Protein AF-A0A9E4J6L0-F1 (afdb_monomer_lite)

Sequence (182 aa):
MASRIDTLATHRAFRKAGIEPAHAEVIVEAINRADDRLATKDDLALLRSDLTSEFAEFRTELRGEVATVRSEFATVRSELSGEIESVRTDLSGKIESVETRLGASIGLEVGSARTDLGLEVASVRTDLGAEIASFRTEVQERFAALEGEVAAIRSQLGVMKWTMRMNVAVMVAVFVRIFGLS

pLDDT: mean 93.5, std 9.43, range [45.72, 98.81]

Foldseek 3Di:
DPPQPPLVVQLVVCVVVVHDSVVSVVVSVVVNVVSVVDDDPVNVVVVVVVVVVVVVVVVVVVVVVVVVVVVVVVVVVVVVVVVVVVVVVVVVVVVVVVVVVVVVVVVVVVVVVVVVVVVVVVVVVVVVVVVVVVVVVVVVVVVVVVVVVVVVVVVVVVVVVVVVVVVVVVVVVVCCVVPDDD

Structure (mmCIF, N/CA/C/O backbone):
data_AF-A0A9E4J6L0-F1
#
_entry.id   AF-A0A9E4J6L0-F1
#
loop_
_atom_site.group_PDB
_atom_site.id
_atom_site.type_symbol
_atom_site.label_atom_id
_atom_site.label_alt_id
_atom_site.label_comp_id
_atom_site.label_asym_id
_atom_site.label_entity_id
_atom_site.label_seq_id
_atom_site.pdbx_PDB_ins_code
_atom_site.Cartn_x
_atom_site.Cartn_y
_atom_site.Cartn_z
_atom_site.occupancy
_atom_site.B_iso_or_equiv
_atom_site.auth_seq_id
_atom_site.auth_comp_id
_atom_site.auth_asym_id
_atom_site.auth_atom_id
_atom_site.pdbx_PDB_model_num
ATOM 1 N N . MET A 1 1 ? 55.712 7.823 -62.012 1.00 45.72 1 MET A N 1
ATOM 2 C CA . MET A 1 1 ? 57.036 8.208 -62.582 1.00 45.72 1 MET A CA 1
ATOM 3 C C . MET A 1 1 ? 56.796 9.475 -63.376 1.00 45.72 1 MET A C 1
ATOM 5 O O . MET A 1 1 ? 56.228 9.379 -64.456 1.00 45.72 1 MET A O 1
ATOM 9 N N . ALA A 1 2 ? 57.092 10.651 -62.807 1.00 50.84 2 ALA A N 1
ATOM 10 C CA . ALA A 1 2 ? 56.875 11.919 -63.500 1.00 50.84 2 ALA A CA 1
ATOM 11 C C . ALA A 1 2 ? 57.589 11.851 -64.855 1.00 50.84 2 ALA A C 1
ATOM 13 O O . ALA A 1 2 ? 58.809 11.683 -64.915 1.00 50.84 2 ALA A O 1
ATOM 14 N N . SER A 1 3 ? 56.819 11.866 -65.943 1.00 58.66 3 SER A N 1
ATOM 15 C CA . SER A 1 3 ? 57.374 11.937 -67.288 1.00 58.66 3 SER A CA 1
ATOM 16 C C . SER A 1 3 ? 57.991 13.320 -67.426 1.00 58.66 3 SER A C 1
ATOM 18 O O . SER A 1 3 ? 57.307 14.250 -67.850 1.00 58.66 3 SER A O 1
ATOM 20 N N . ARG A 1 4 ? 59.263 13.453 -67.033 1.00 69.69 4 ARG A N 1
ATOM 21 C CA . ARG A 1 4 ? 60.034 14.678 -67.227 1.00 69.69 4 ARG A CA 1
ATOM 22 C C . ARG A 1 4 ? 59.871 15.128 -68.669 1.00 69.69 4 ARG A C 1
ATOM 24 O O . ARG A 1 4 ? 59.940 14.315 -69.593 1.00 69.69 4 ARG A O 1
ATOM 31 N N . ILE A 1 5 ? 59.635 16.420 -68.843 1.00 75.81 5 ILE A N 1
ATOM 32 C CA . ILE A 1 5 ? 59.555 17.022 -70.166 1.00 75.81 5 ILE A CA 1
ATOM 33 C C . ILE A 1 5 ? 60.843 16.685 -70.918 1.00 75.81 5 ILE A C 1
ATOM 35 O O . ILE A 1 5 ? 61.947 16.847 -70.397 1.00 75.81 5 ILE A O 1
ATOM 39 N N . ASP A 1 6 ? 60.703 16.195 -72.148 1.00 85.69 6 ASP A N 1
ATOM 40 C CA . ASP A 1 6 ? 61.847 15.953 -73.018 1.00 85.69 6 ASP A CA 1
ATOM 41 C C . ASP A 1 6 ? 62.454 17.303 -73.411 1.00 85.69 6 ASP A C 1
ATOM 43 O O . ASP A 1 6 ? 62.036 17.950 -74.374 1.00 85.69 6 ASP A O 1
ATOM 47 N N . THR A 1 7 ? 63.442 17.749 -72.637 1.00 83.00 7 THR A N 1
ATOM 48 C CA . THR A 1 7 ? 64.125 19.036 -72.803 1.00 83.00 7 THR A CA 1
ATOM 49 C C . THR A 1 7 ? 64.614 19.247 -74.237 1.00 83.00 7 THR A C 1
ATOM 51 O O . THR A 1 7 ? 64.504 20.352 -74.768 1.00 83.00 7 THR A O 1
ATOM 54 N N . LEU A 1 8 ? 65.094 18.195 -74.911 1.00 82.50 8 LEU A N 1
ATOM 55 C CA . LEU A 1 8 ? 65.630 18.292 -76.267 1.00 82.50 8 LEU A CA 1
ATOM 56 C C . LEU A 1 8 ? 64.515 18.431 -77.309 1.00 82.50 8 LEU A C 1
ATOM 58 O O . LEU A 1 8 ? 64.616 19.271 -78.208 1.00 82.50 8 LEU A O 1
ATOM 62 N N . ALA A 1 9 ? 63.446 17.639 -77.196 1.00 86.25 9 ALA A N 1
ATOM 63 C CA . ALA A 1 9 ? 62.277 17.775 -78.064 1.00 86.25 9 ALA A CA 1
ATOM 64 C C . ALA A 1 9 ? 61.601 19.143 -77.884 1.00 86.25 9 ALA A C 1
ATOM 66 O O . ALA A 1 9 ? 61.226 19.787 -78.866 1.00 86.25 9 ALA A O 1
ATOM 67 N N . THR A 1 10 ? 61.528 19.627 -76.645 1.00 86.56 10 THR A N 1
ATOM 68 C CA . THR A 1 10 ? 60.899 20.907 -76.298 1.00 86.56 10 THR A CA 1
ATOM 69 C C . THR A 1 10 ? 61.725 22.089 -76.811 1.00 86.56 10 THR A C 1
ATOM 71 O O . THR A 1 10 ? 61.185 22.988 -77.454 1.00 86.56 10 THR A O 1
ATOM 74 N N . HIS A 1 11 ? 63.055 22.048 -76.660 1.00 83.19 11 HIS A N 1
ATOM 75 C CA . HIS A 1 11 ? 63.954 23.066 -77.214 1.00 83.19 11 HIS A CA 1
ATOM 76 C C . HIS A 1 11 ? 63.902 23.109 -78.755 1.00 83.19 11 HIS A C 1
ATOM 78 O O . HIS A 1 11 ? 63.872 24.185 -79.357 1.00 83.19 11 HIS A O 1
ATOM 84 N N . ARG A 1 12 ? 63.808 21.944 -79.420 1.00 86.25 12 ARG A N 1
ATOM 85 C CA . ARG A 1 12 ? 63.606 21.860 -80.882 1.00 86.25 12 ARG A CA 1
ATOM 86 C C . ARG A 1 12 ? 62.269 22.464 -81.316 1.00 86.25 12 ARG A C 1
ATOM 88 O O . ARG A 1 12 ? 62.228 23.171 -82.324 1.00 86.25 12 ARG A O 1
ATOM 95 N N . ALA A 1 13 ? 61.194 22.207 -80.572 1.00 87.56 13 ALA A N 1
ATOM 96 C CA . ALA A 1 13 ? 59.876 22.771 -80.849 1.00 87.56 13 ALA A CA 1
ATOM 97 C C . ALA A 1 13 ? 59.871 24.302 -80.705 1.00 87.56 13 ALA A C 1
ATOM 99 O O . ALA A 1 13 ? 59.382 24.995 -81.598 1.00 87.56 13 ALA A O 1
ATOM 100 N N . PHE A 1 14 ? 60.496 24.837 -79.652 1.00 88.12 14 PHE A N 1
ATOM 101 C CA . PHE A 1 14 ? 60.615 26.282 -79.443 1.00 88.12 14 PHE A CA 1
ATOM 102 C C . PHE A 1 14 ? 61.440 26.980 -80.526 1.00 88.12 14 PHE A C 1
ATOM 104 O O . PHE A 1 14 ? 61.019 28.018 -81.038 1.00 88.12 14 PHE A O 1
ATOM 111 N N . ARG A 1 15 ? 62.544 26.369 -80.975 1.00 83.56 15 ARG A N 1
ATOM 112 C CA . ARG A 1 15 ? 63.333 26.893 -82.100 1.00 83.56 15 ARG A CA 1
ATOM 113 C C . ARG A 1 15 ? 62.523 26.947 -83.397 1.00 83.56 15 ARG A C 1
ATOM 115 O O . ARG A 1 15 ? 62.615 27.920 -84.140 1.00 83.56 15 ARG A O 1
ATOM 122 N N . LYS A 1 16 ? 61.710 25.920 -83.670 1.00 89.00 16 LYS A N 1
ATOM 123 C CA . LYS A 1 16 ? 60.821 25.882 -84.845 1.00 89.00 16 LYS A CA 1
ATOM 124 C C . LYS A 1 16 ? 59.728 26.958 -84.781 1.00 89.00 16 LYS A C 1
ATOM 126 O O . LYS A 1 16 ? 59.300 27.436 -85.825 1.00 89.00 16 LYS A O 1
ATOM 131 N N . ALA A 1 17 ? 59.310 27.351 -83.579 1.00 88.25 17 ALA A N 1
ATOM 132 C CA . ALA A 1 17 ? 58.369 28.445 -83.343 1.00 88.25 17 ALA A CA 1
ATOM 133 C C . ALA A 1 17 ? 59.020 29.847 -83.367 1.00 88.25 17 ALA A C 1
ATOM 135 O O . ALA A 1 17 ? 58.324 30.836 -83.156 1.00 88.25 17 ALA A O 1
ATOM 136 N N . GLY A 1 18 ? 60.332 29.949 -83.624 1.00 88.56 18 GLY A N 1
ATOM 137 C CA . GLY A 1 18 ? 61.055 31.224 -83.693 1.00 88.56 18 GLY A CA 1
ATOM 138 C C . GLY A 1 18 ? 61.452 31.811 -82.336 1.00 88.56 18 GLY A C 1
ATOM 139 O O . GLY A 1 18 ? 61.870 32.964 -82.279 1.00 88.56 18 GLY A O 1
ATOM 140 N N . ILE A 1 19 ? 61.339 31.042 -81.247 1.00 89.19 19 ILE A N 1
ATOM 141 C CA . ILE A 1 19 ? 61.802 31.466 -79.921 1.00 89.19 19 ILE A CA 1
ATOM 142 C C . ILE A 1 19 ? 63.330 31.363 -79.867 1.00 89.19 19 ILE A C 1
ATOM 144 O O . ILE A 1 19 ? 63.913 30.342 -80.242 1.00 89.19 19 ILE A O 1
ATOM 148 N N . GLU A 1 20 ? 63.975 32.425 -79.389 1.00 87.81 20 GLU A N 1
ATOM 149 C CA . GLU A 1 20 ? 65.427 32.483 -79.228 1.00 87.81 20 GLU A CA 1
ATOM 150 C C . GLU A 1 20 ? 65.925 31.446 -78.194 1.00 87.81 20 GLU A C 1
ATOM 152 O O . GLU A 1 20 ? 65.275 31.266 -77.158 1.00 87.81 20 GLU A O 1
ATOM 157 N N . PRO A 1 21 ? 67.074 30.773 -78.424 1.00 83.31 21 PRO A N 1
ATOM 158 C CA . PRO A 1 21 ? 67.543 29.677 -77.571 1.00 83.31 21 PRO A CA 1
ATOM 159 C C . PRO A 1 21 ? 67.644 30.017 -76.078 1.00 83.31 21 PRO A C 1
ATOM 161 O O . PRO A 1 21 ? 67.266 29.188 -75.254 1.00 83.31 21 PRO A O 1
ATOM 164 N N . ALA A 1 22 ? 68.074 31.237 -75.736 1.00 84.88 22 ALA A N 1
ATOM 165 C CA . ALA A 1 22 ? 68.203 31.684 -74.349 1.00 84.88 22 ALA A CA 1
ATOM 166 C C . ALA A 1 22 ? 66.846 31.752 -73.621 1.00 84.88 22 ALA A C 1
ATOM 168 O O . ALA A 1 22 ? 66.730 31.336 -72.471 1.00 84.88 22 ALA A O 1
ATOM 169 N N . HIS A 1 23 ? 65.785 32.208 -74.297 1.00 85.94 23 HIS A N 1
ATOM 170 C CA . HIS A 1 23 ? 64.438 32.233 -73.719 1.00 85.94 23 HIS A CA 1
ATOM 171 C C . HIS A 1 23 ? 63.852 30.824 -73.578 1.00 85.94 23 HIS A C 1
ATOM 173 O O . HIS A 1 23 ? 63.203 30.526 -72.577 1.00 85.94 23 HIS A O 1
ATOM 179 N N . ALA A 1 24 ? 64.101 29.940 -74.549 1.00 86.12 24 ALA A N 1
ATOM 180 C CA . ALA A 1 24 ? 63.667 28.546 -74.477 1.00 86.12 24 ALA A CA 1
ATOM 181 C C . ALA A 1 24 ? 64.319 27.800 -73.299 1.00 86.12 24 ALA A C 1
ATOM 183 O O . ALA A 1 24 ? 63.651 27.010 -72.636 1.00 86.12 24 ALA A O 1
ATOM 184 N N . GLU A 1 25 ? 65.597 28.065 -73.018 1.00 84.69 25 GLU A N 1
ATOM 185 C CA . GLU A 1 25 ? 66.320 27.492 -71.878 1.00 84.69 25 GLU A CA 1
ATOM 186 C C . GLU A 1 25 ? 65.726 27.948 -70.540 1.00 84.69 25 GLU A C 1
ATOM 188 O O . GLU A 1 25 ? 65.341 27.103 -69.733 1.00 84.69 25 GLU A O 1
ATOM 193 N N . VAL A 1 26 ? 65.524 29.258 -70.355 1.00 88.25 26 VAL A N 1
ATOM 194 C CA . VAL A 1 26 ? 64.919 29.815 -69.131 1.00 88.25 26 VAL A CA 1
ATOM 195 C C . VAL A 1 26 ? 63.502 29.279 -68.900 1.00 88.25 26 VAL A C 1
ATOM 197 O O . VAL A 1 26 ? 63.142 28.955 -67.769 1.00 88.25 26 VAL A O 1
ATOM 200 N N . ILE A 1 27 ? 62.691 29.147 -69.956 1.00 86.38 27 ILE A N 1
ATOM 201 C CA . ILE A 1 27 ? 61.324 28.612 -69.858 1.00 86.38 27 ILE A CA 1
ATOM 202 C C . ILE A 1 27 ? 61.342 27.130 -69.471 1.00 86.38 27 ILE A C 1
ATOM 204 O O . ILE A 1 27 ? 60.615 26.737 -68.561 1.00 86.38 27 ILE A O 1
ATOM 208 N N . VAL A 1 28 ? 62.165 26.300 -70.120 1.00 86.69 28 VAL A N 1
ATOM 209 C CA . VAL A 1 28 ? 62.242 24.866 -69.791 1.00 86.69 28 VAL A CA 1
ATOM 210 C C . VAL A 1 28 ? 62.803 24.655 -68.384 1.00 86.69 28 VAL A C 1
ATOM 212 O O . VAL A 1 28 ? 62.291 23.818 -67.644 1.00 86.69 28 VAL A O 1
ATOM 215 N N . GLU A 1 29 ? 63.798 25.440 -67.971 1.00 85.19 29 GLU A N 1
ATOM 216 C CA . GLU A 1 29 ? 64.333 25.402 -66.609 1.00 85.19 29 GLU A CA 1
ATOM 217 C C . GLU A 1 29 ? 63.279 25.818 -65.569 1.00 85.19 29 GLU A C 1
ATOM 219 O O . GLU A 1 29 ? 63.119 25.151 -64.544 1.00 85.19 29 GLU A O 1
ATOM 224 N N . ALA A 1 30 ? 62.517 26.884 -65.835 1.00 85.31 30 ALA A N 1
ATOM 225 C CA . ALA A 1 30 ? 61.426 27.323 -64.969 1.00 85.31 30 ALA A CA 1
ATOM 226 C C . ALA A 1 30 ? 60.311 26.270 -64.860 1.00 85.31 30 ALA A C 1
ATOM 228 O O . ALA A 1 30 ? 59.807 26.041 -63.760 1.00 85.31 30 ALA A O 1
ATOM 229 N N . ILE A 1 31 ? 59.963 25.601 -65.965 1.00 84.25 31 ILE A N 1
ATOM 230 C CA . ILE A 1 31 ? 58.962 24.528 -65.980 1.00 84.25 31 ILE A CA 1
ATOM 231 C C . ILE A 1 31 ? 59.469 23.299 -65.221 1.00 84.25 31 ILE A C 1
ATOM 233 O O . ILE A 1 31 ? 58.739 22.795 -64.380 1.00 84.25 31 ILE A O 1
ATOM 237 N N . ASN A 1 32 ? 60.709 22.853 -65.437 1.00 83.75 32 ASN A N 1
ATOM 238 C CA . ASN A 1 32 ? 61.273 21.706 -64.713 1.00 83.75 32 ASN A CA 1
ATOM 239 C C . ASN A 1 32 ? 61.363 21.973 -63.200 1.00 83.75 32 ASN A C 1
ATOM 241 O O . ASN A 1 32 ? 61.041 21.107 -62.394 1.00 83.75 32 ASN A O 1
ATOM 245 N N . ARG A 1 33 ? 61.732 23.199 -62.798 1.00 82.69 33 ARG A N 1
ATOM 246 C CA . ARG A 1 33 ? 61.732 23.611 -61.385 1.00 82.69 33 ARG A CA 1
ATOM 247 C C . ARG A 1 33 ? 60.320 23.642 -60.785 1.00 82.69 33 ARG A C 1
ATOM 249 O O . ARG A 1 33 ? 60.163 23.396 -59.590 1.00 82.69 33 ARG A O 1
ATOM 256 N N . ALA A 1 34 ? 59.308 24.000 -61.576 1.00 81.75 34 ALA A N 1
ATOM 257 C CA . ALA A 1 34 ? 57.913 23.945 -61.150 1.00 81.75 34 ALA A CA 1
ATOM 258 C C . ALA A 1 34 ? 57.407 22.495 -61.066 1.00 81.75 34 ALA A C 1
ATOM 260 O O . ALA A 1 34 ? 56.743 22.163 -60.093 1.00 81.75 34 ALA A O 1
ATOM 261 N N . ASP A 1 35 ? 57.769 21.638 -62.025 1.00 83.44 35 ASP A N 1
ATOM 262 C CA . ASP A 1 35 ? 57.405 20.215 -62.087 1.00 83.44 35 ASP A CA 1
ATOM 263 C C . ASP A 1 35 ? 57.851 19.462 -60.823 1.00 83.44 35 ASP A C 1
ATOM 265 O O . ASP A 1 35 ? 57.034 18.812 -60.179 1.00 83.44 35 ASP A O 1
ATOM 269 N N . ASP A 1 36 ? 59.091 19.677 -60.365 1.00 79.75 36 ASP A N 1
ATOM 270 C CA . ASP A 1 36 ? 59.624 19.065 -59.133 1.00 79.75 36 ASP A CA 1
ATOM 271 C C . ASP A 1 36 ? 58.869 19.489 -57.845 1.00 79.75 36 ASP A C 1
ATOM 273 O O . ASP A 1 36 ? 59.049 18.884 -56.787 1.00 79.75 36 ASP A O 1
ATOM 277 N N . ARG A 1 37 ? 58.035 20.540 -57.893 1.00 81.31 37 ARG A N 1
ATOM 278 C CA . ARG A 1 37 ? 57.249 21.043 -56.746 1.00 81.31 37 ARG A CA 1
ATOM 279 C C . ARG A 1 37 ? 55.769 20.675 -56.813 1.00 81.31 37 ARG A C 1
ATOM 281 O O . ARG A 1 37 ? 55.040 20.977 -55.866 1.00 81.31 37 ARG A O 1
ATOM 288 N N . LEU A 1 38 ? 55.306 20.104 -57.921 1.00 86.94 38 LEU A N 1
ATOM 289 C CA . LEU A 1 38 ? 53.895 19.814 -58.149 1.00 86.94 38 LEU A CA 1
ATOM 290 C C . LEU A 1 38 ? 53.607 18.333 -57.901 1.00 86.94 38 LEU A C 1
ATOM 292 O O . LEU A 1 38 ? 54.370 17.459 -58.296 1.00 86.94 38 LEU A O 1
ATOM 296 N N . ALA A 1 39 ? 52.466 18.052 -57.269 1.00 88.00 39 ALA A N 1
ATOM 297 C CA . ALA A 1 39 ? 51.956 16.690 -57.180 1.00 88.00 39 ALA A CA 1
ATOM 298 C C . ALA A 1 39 ? 51.599 16.182 -58.584 1.00 88.00 39 ALA A C 1
ATOM 300 O O . ALA A 1 39 ? 50.916 16.863 -59.359 1.00 88.00 39 ALA A O 1
ATOM 301 N N . THR A 1 40 ? 52.039 14.973 -58.906 1.00 88.19 40 THR A N 1
ATOM 302 C CA . THR A 1 40 ? 51.702 14.309 -60.161 1.00 88.19 40 THR A CA 1
ATOM 303 C C . THR A 1 40 ? 50.282 13.743 -60.115 1.00 88.19 40 THR A C 1
ATOM 305 O O . THR A 1 40 ? 49.645 13.630 -59.066 1.00 88.19 40 THR A O 1
ATOM 308 N N . LYS A 1 41 ? 49.761 13.335 -61.276 1.00 90.31 41 LYS A N 1
ATOM 309 C CA . LYS A 1 41 ? 48.481 12.613 -61.337 1.00 90.31 41 LYS A CA 1
ATOM 310 C C . LYS A 1 41 ? 48.533 11.280 -60.583 1.00 90.31 41 LYS A C 1
ATOM 312 O O . LYS A 1 41 ? 47.506 10.881 -60.042 1.00 90.31 41 LYS A O 1
ATOM 317 N N . ASP A 1 42 ? 49.700 10.634 -60.542 1.00 90.00 42 ASP A N 1
ATOM 318 C CA . ASP A 1 42 ? 49.915 9.398 -59.784 1.00 90.00 42 ASP A CA 1
ATOM 319 C C . ASP A 1 42 ? 49.776 9.678 -58.277 1.00 90.00 42 ASP A C 1
ATOM 321 O O . ASP A 1 42 ? 49.043 8.966 -57.597 1.00 90.00 42 ASP A O 1
ATOM 325 N N . ASP A 1 43 ? 50.374 10.766 -57.774 1.00 93.25 43 ASP A N 1
ATOM 326 C CA . ASP A 1 43 ? 50.274 11.166 -56.359 1.00 93.25 43 ASP A CA 1
ATOM 327 C C . ASP A 1 43 ? 48.826 11.468 -55.956 1.00 93.25 43 ASP A C 1
ATOM 329 O O . ASP A 1 43 ? 48.357 11.044 -54.901 1.00 93.25 43 ASP A O 1
ATOM 333 N N . LEU A 1 44 ? 48.076 12.157 -56.824 1.00 95.44 44 LEU A N 1
ATOM 334 C CA . LEU A 1 44 ? 46.653 12.420 -56.599 1.00 95.44 44 LEU A CA 1
ATOM 335 C C . LEU A 1 44 ? 45.805 11.142 -56.654 1.00 95.44 44 LEU A C 1
ATOM 337 O O . LEU A 1 44 ? 44.808 11.039 -55.937 1.00 95.44 44 LEU A O 1
ATOM 341 N N . ALA A 1 45 ? 46.169 10.173 -57.499 1.00 95.81 45 ALA A N 1
ATOM 342 C CA . ALA A 1 45 ? 45.488 8.885 -57.568 1.00 95.81 45 ALA A CA 1
ATOM 343 C C . ALA A 1 45 ? 45.739 8.047 -56.306 1.00 95.81 45 ALA A C 1
ATOM 345 O O . ALA A 1 45 ? 44.790 7.459 -55.785 1.00 95.81 45 ALA A O 1
ATOM 346 N N . LEU A 1 46 ? 46.974 8.052 -55.791 1.00 96.56 46 LEU A N 1
ATOM 347 C CA . LEU A 1 46 ? 47.330 7.423 -54.518 1.00 96.56 46 LEU A CA 1
ATOM 348 C C . LEU A 1 46 ? 46.576 8.076 -53.359 1.00 96.56 46 LEU A C 1
ATOM 350 O O . LEU A 1 46 ? 45.820 7.392 -52.680 1.00 96.56 46 LEU A O 1
ATOM 354 N N . LEU A 1 47 ? 46.642 9.405 -53.226 1.00 97.12 47 LEU A N 1
ATOM 355 C CA . LEU A 1 47 ? 45.919 10.132 -52.178 1.00 97.12 47 LEU A CA 1
ATOM 356 C C . LEU A 1 47 ? 44.406 9.867 -52.224 1.00 97.12 47 LEU A C 1
ATOM 358 O O . LEU A 1 47 ? 43.762 9.690 -51.193 1.00 97.12 47 LEU A O 1
ATOM 362 N N . ARG A 1 48 ? 43.811 9.818 -53.423 1.00 97.88 48 ARG A N 1
ATOM 363 C CA . ARG A 1 48 ? 42.390 9.482 -53.583 1.00 97.88 48 ARG A CA 1
ATOM 364 C C . ARG A 1 48 ? 42.089 8.052 -53.134 1.00 97.88 48 ARG A C 1
ATOM 366 O O . ARG A 1 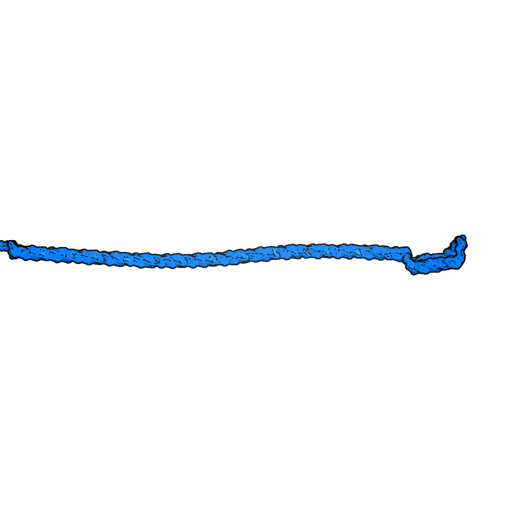48 ? 41.027 7.822 -52.552 1.00 97.88 48 ARG A O 1
ATOM 373 N N . SER A 1 49 ? 42.967 7.105 -53.456 1.00 98.06 49 SER A N 1
ATOM 374 C CA . SER A 1 49 ? 42.837 5.710 -53.037 1.00 98.06 49 SER A CA 1
ATOM 375 C C . SER A 1 49 ? 42.893 5.600 -51.515 1.00 98.06 49 SER A C 1
ATOM 377 O O . SER A 1 49 ? 41.978 5.030 -50.924 1.00 98.06 49 SER A O 1
ATOM 379 N N . ASP A 1 50 ? 43.890 6.228 -50.892 1.00 98.12 50 ASP A N 1
ATOM 380 C CA . ASP A 1 50 ? 44.097 6.215 -49.442 1.00 98.12 50 ASP A CA 1
ATOM 381 C C . ASP A 1 50 ? 42.895 6.820 -48.711 1.00 98.12 50 ASP A C 1
ATOM 383 O O . ASP A 1 50 ? 42.282 6.153 -47.882 1.00 98.12 50 ASP A O 1
ATOM 387 N N . LEU A 1 51 ? 42.443 8.013 -49.117 1.00 98.31 51 LEU A N 1
ATOM 388 C CA . LEU A 1 51 ? 41.255 8.651 -48.535 1.00 98.31 51 LEU A CA 1
ATOM 389 C C . LEU A 1 51 ? 39.982 7.811 -48.707 1.00 98.31 51 LEU A C 1
ATOM 391 O O . LEU A 1 51 ? 39.102 7.822 -47.848 1.00 98.31 51 LEU A O 1
ATOM 395 N N . THR A 1 52 ? 39.854 7.084 -49.821 1.00 98.25 52 THR A N 1
ATOM 396 C CA . THR A 1 52 ? 38.712 6.182 -50.030 1.00 98.25 52 THR A CA 1
ATOM 397 C C . THR A 1 52 ? 38.781 4.984 -49.082 1.00 98.25 52 THR A C 1
ATOM 399 O O . THR A 1 52 ? 37.739 4.572 -48.565 1.00 98.25 52 THR A O 1
ATOM 402 N N . SER A 1 53 ? 39.982 4.450 -48.836 1.00 98.25 53 SER A N 1
ATOM 403 C CA . SER A 1 53 ? 40.214 3.360 -47.883 1.00 98.25 53 SER A CA 1
ATOM 404 C C . SER A 1 53 ? 39.933 3.808 -46.453 1.00 98.25 53 SER A C 1
ATOM 406 O O . SER A 1 53 ? 39.074 3.224 -45.795 1.00 98.25 53 SER A O 1
ATOM 408 N N . GLU A 1 54 ? 40.549 4.905 -46.008 1.00 98.56 54 GLU A N 1
ATOM 409 C CA . GLU A 1 54 ? 40.358 5.459 -44.662 1.00 98.56 54 GLU A CA 1
ATOM 410 C C . GLU A 1 54 ? 38.884 5.779 -44.391 1.00 98.56 54 GLU A C 1
ATOM 412 O O . GLU A 1 54 ? 38.350 5.466 -43.329 1.00 98.56 54 GLU A O 1
ATOM 417 N N . PHE A 1 55 ? 38.168 6.339 -45.370 1.00 98.31 55 PHE A N 1
ATOM 418 C CA . PHE A 1 55 ? 36.745 6.628 -45.207 1.00 98.31 55 PHE A CA 1
ATOM 419 C C . PHE A 1 55 ? 35.877 5.361 -45.140 1.00 98.31 55 PHE A C 1
ATOM 421 O O . PHE A 1 55 ? 34.836 5.349 -44.472 1.00 98.31 55 PHE A O 1
ATOM 428 N N . ALA A 1 56 ? 36.272 4.286 -45.827 1.00 98.19 56 ALA A N 1
ATOM 429 C CA . ALA A 1 56 ? 35.597 2.995 -45.733 1.00 98.19 56 ALA A CA 1
ATOM 430 C C . ALA A 1 56 ? 35.848 2.320 -44.374 1.00 98.19 56 ALA A C 1
ATOM 432 O O . ALA A 1 56 ? 34.907 1.773 -43.786 1.00 98.19 56 ALA A O 1
ATOM 433 N N . GLU A 1 57 ? 37.076 2.407 -43.862 1.00 98.38 57 GLU A N 1
ATOM 434 C CA . GLU A 1 57 ? 37.466 1.933 -42.532 1.00 98.38 57 GLU A CA 1
ATOM 435 C C . GLU A 1 57 ? 36.719 2.703 -41.439 1.00 98.38 57 GLU A C 1
ATOM 437 O O . GLU A 1 57 ? 35.978 2.088 -40.672 1.00 98.38 57 GLU A O 1
ATOM 442 N N . PHE A 1 58 ? 36.763 4.038 -41.465 1.00 98.50 58 PHE A N 1
ATOM 443 C CA . PHE A 1 58 ? 36.034 4.900 -40.529 1.00 98.50 58 PHE A CA 1
ATOM 444 C C . PHE A 1 58 ? 34.528 4.607 -40.520 1.00 98.50 58 PHE A C 1
ATOM 446 O O . PHE A 1 58 ? 33.894 4.506 -39.471 1.00 98.50 58 PHE A O 1
ATOM 453 N N . ARG A 1 59 ? 33.914 4.411 -41.694 1.00 98.56 59 ARG A N 1
ATOM 454 C CA . ARG A 1 59 ? 32.488 4.057 -41.775 1.00 98.56 59 ARG A CA 1
ATOM 455 C C . ARG A 1 59 ? 32.198 2.679 -41.172 1.00 98.56 59 ARG A C 1
ATOM 457 O O . ARG A 1 59 ? 31.086 2.449 -40.694 1.00 98.56 59 ARG A O 1
ATOM 464 N N . THR A 1 60 ? 33.144 1.751 -41.253 1.00 98.50 60 THR A N 1
ATOM 465 C CA . THR A 1 60 ? 33.013 0.411 -40.669 1.00 98.50 60 THR A CA 1
ATOM 466 C C . THR A 1 60 ? 33.134 0.477 -39.152 1.00 98.50 60 THR A C 1
ATOM 468 O O . THR A 1 60 ? 32.265 -0.060 -38.466 1.00 98.50 60 THR A O 1
ATOM 471 N N . GLU A 1 61 ? 34.124 1.207 -38.642 1.00 98.62 61 GLU A N 1
ATOM 472 C CA . GLU A 1 61 ? 34.306 1.481 -37.215 1.00 98.62 61 GLU A CA 1
ATOM 473 C C . GLU A 1 61 ? 33.069 2.158 -36.617 1.00 98.62 61 GLU A C 1
ATOM 475 O O . GLU A 1 61 ? 32.455 1.613 -35.703 1.00 98.62 61 GLU A O 1
ATOM 480 N N . LEU A 1 62 ? 32.597 3.252 -37.225 1.00 98.56 62 LEU A N 1
ATOM 481 C CA . LEU A 1 62 ? 31.413 3.977 -36.760 1.00 98.56 62 LEU A CA 1
ATOM 482 C C . LEU A 1 62 ? 30.156 3.092 -36.726 1.00 98.56 62 LEU A C 1
ATOM 484 O O . LEU A 1 62 ? 29.324 3.205 -35.826 1.00 98.56 62 LEU A O 1
ATOM 488 N N . ARG A 1 63 ? 29.985 2.186 -37.699 1.00 98.56 63 ARG A N 1
ATOM 489 C CA . ARG A 1 63 ? 28.879 1.212 -37.669 1.00 98.56 63 ARG A CA 1
ATOM 490 C C . ARG A 1 63 ? 29.026 0.219 -36.522 1.00 98.56 63 ARG A C 1
ATOM 492 O O . ARG A 1 63 ? 28.009 -0.143 -35.932 1.00 98.56 63 ARG A O 1
ATOM 499 N N . GLY A 1 64 ? 30.253 -0.210 -36.233 1.00 98.62 64 GLY A N 1
ATOM 500 C CA . GLY A 1 64 ? 30.579 -1.046 -35.084 1.00 98.62 64 GLY A CA 1
ATOM 501 C C . GLY A 1 64 ? 30.228 -0.352 -33.772 1.00 98.62 64 GLY A C 1
ATOM 502 O O . GLY A 1 64 ? 29.446 -0.890 -32.996 1.00 98.62 64 GLY A O 1
ATOM 503 N N . GLU A 1 65 ? 30.700 0.878 -33.570 1.00 98.75 65 GLU A N 1
ATOM 504 C CA . GLU A 1 65 ? 30.407 1.668 -32.368 1.00 98.75 65 GLU A CA 1
ATOM 505 C C . GLU A 1 65 ? 28.903 1.896 -32.177 1.00 98.75 65 GLU A C 1
ATOM 507 O O . GLU A 1 65 ? 28.367 1.666 -31.093 1.00 98.75 65 GLU A O 1
ATOM 512 N N . VAL A 1 66 ? 28.178 2.263 -33.241 1.00 98.62 66 VAL A N 1
ATOM 513 C CA . VAL A 1 66 ? 26.715 2.428 -33.184 1.00 98.62 66 VAL A CA 1
ATOM 514 C C . VAL A 1 66 ? 26.012 1.115 -32.825 1.00 98.62 66 VAL A C 1
ATOM 516 O O . VAL A 1 66 ? 25.004 1.134 -32.113 1.00 98.62 66 VAL A O 1
ATOM 519 N N . ALA A 1 67 ? 26.504 -0.029 -33.309 1.00 98.56 67 ALA A N 1
ATOM 520 C CA . ALA A 1 67 ? 25.957 -1.333 -32.944 1.00 98.56 67 ALA A CA 1
ATOM 521 C C . ALA A 1 67 ? 26.221 -1.665 -31.466 1.00 98.56 67 ALA A C 1
ATOM 523 O O . ALA A 1 67 ? 25.295 -2.100 -30.778 1.00 98.56 67 ALA A O 1
ATOM 524 N N . THR A 1 68 ? 27.429 -1.391 -30.968 1.00 98.69 68 THR A N 1
ATOM 525 C CA . THR A 1 68 ? 27.797 -1.560 -29.556 1.00 98.69 68 THR A CA 1
ATOM 526 C C . THR A 1 68 ? 26.910 -0.713 -28.650 1.00 98.69 68 THR A C 1
ATOM 528 O O . THR A 1 68 ? 26.242 -1.264 -27.779 1.00 98.69 68 THR A O 1
ATOM 531 N N . VAL A 1 69 ? 26.778 0.590 -28.921 1.00 98.69 69 VAL A N 1
ATOM 532 C CA . VAL A 1 69 ? 25.929 1.499 -28.128 1.00 98.69 69 VAL A CA 1
ATOM 533 C C . VAL A 1 69 ? 24.467 1.044 -28.120 1.00 98.69 69 VAL A C 1
ATOM 535 O O . VAL A 1 69 ? 23.797 1.090 -27.089 1.00 98.69 69 VAL A O 1
ATOM 538 N N . ARG A 1 70 ? 23.941 0.561 -29.254 1.00 98.62 70 ARG A N 1
ATOM 539 C CA . ARG A 1 70 ? 22.578 0.000 -29.309 1.00 98.62 70 ARG A CA 1
ATOM 540 C C . ARG A 1 70 ? 22.430 -1.247 -28.441 1.00 98.62 70 ARG A C 1
ATOM 542 O O . ARG A 1 70 ? 21.380 -1.419 -27.824 1.00 98.62 70 ARG A O 1
ATOM 549 N N . SER A 1 71 ? 23.450 -2.102 -28.410 1.00 98.56 71 SER A N 1
ATOM 550 C CA . SER A 1 71 ? 23.469 -3.292 -27.561 1.00 98.56 71 SER A CA 1
ATOM 551 C C . SER A 1 71 ? 23.510 -2.912 -26.083 1.00 98.56 71 SER A C 1
ATOM 553 O O . SER A 1 71 ? 22.692 -3.401 -25.312 1.00 98.56 71 SER A O 1
ATOM 555 N N . GLU A 1 72 ? 24.397 -1.996 -25.695 1.00 98.69 72 GLU A N 1
ATOM 556 C CA . GLU A 1 72 ? 24.497 -1.491 -24.321 1.00 98.69 72 GLU A CA 1
ATOM 557 C C . GLU A 1 72 ? 23.182 -0.853 -23.864 1.00 98.69 72 GLU A C 1
ATOM 559 O O . GLU A 1 72 ? 22.680 -1.166 -22.786 1.00 98.69 72 GLU A O 1
ATOM 564 N N . PHE A 1 73 ? 22.552 -0.039 -24.715 1.00 98.50 73 PHE A N 1
ATOM 565 C CA . PHE A 1 73 ? 21.251 0.556 -24.415 1.00 98.50 73 PHE A CA 1
ATOM 566 C C . PHE A 1 73 ? 20.151 -0.499 -24.218 1.00 98.50 73 PHE A C 1
ATOM 568 O O . PHE A 1 73 ? 19.295 -0.358 -23.343 1.00 98.50 73 PHE A O 1
ATOM 575 N N . ALA A 1 74 ? 20.162 -1.575 -25.012 1.00 98.50 74 ALA A N 1
ATOM 576 C CA . ALA A 1 74 ? 19.222 -2.680 -24.847 1.00 98.50 74 ALA A CA 1
ATOM 577 C C . ALA A 1 74 ? 19.446 -3.433 -23.525 1.00 98.50 74 ALA A C 1
ATOM 579 O O . ALA A 1 74 ? 18.462 -3.767 -22.859 1.00 98.50 74 ALA A O 1
ATOM 580 N N . THR A 1 75 ? 20.707 -3.645 -23.134 1.00 98.62 75 THR A N 1
ATOM 581 C CA . THR A 1 75 ? 21.084 -4.247 -21.847 1.00 98.62 75 THR A CA 1
ATOM 582 C C . THR A 1 75 ? 20.608 -3.391 -20.681 1.00 98.62 75 THR A C 1
ATOM 584 O O . THR A 1 75 ? 19.829 -3.880 -19.869 1.00 98.62 75 THR A O 1
ATOM 587 N N . VAL A 1 76 ? 20.949 -2.098 -20.660 1.00 98.75 76 VAL A N 1
ATOM 588 C CA . VAL A 1 76 ? 20.526 -1.164 -19.599 1.00 98.75 76 VAL A CA 1
ATOM 589 C C . VAL A 1 76 ? 19.003 -1.130 -19.470 1.00 98.75 76 VAL A C 1
ATOM 591 O O . VAL A 1 76 ? 18.461 -1.172 -18.369 1.00 98.75 76 VAL A O 1
ATOM 594 N N . ARG A 1 77 ? 18.272 -1.112 -20.591 1.00 98.62 77 ARG A N 1
ATOM 595 C CA . ARG A 1 77 ? 16.804 -1.166 -20.564 1.00 98.62 77 ARG A CA 1
ATOM 596 C C . ARG A 1 77 ? 16.282 -2.463 -19.935 1.00 98.62 77 ARG A C 1
ATOM 598 O O . ARG A 1 77 ? 15.276 -2.429 -19.229 1.00 98.62 77 ARG A O 1
ATOM 605 N N . SER A 1 78 ? 16.926 -3.595 -20.213 1.00 98.50 78 SER A N 1
ATOM 606 C CA . SER A 1 78 ? 16.563 -4.888 -19.624 1.00 98.50 78 SER A CA 1
ATOM 607 C C . SER A 1 78 ? 16.851 -4.927 -18.124 1.00 98.50 78 SER A C 1
ATOM 609 O O . SER A 1 78 ? 16.007 -5.391 -17.361 1.00 98.50 78 SER A O 1
ATOM 611 N N . GLU A 1 79 ? 18.009 -4.418 -17.703 1.00 98.69 79 GLU A N 1
ATOM 612 C CA . GLU A 1 79 ? 18.407 -4.327 -16.294 1.00 98.69 79 GLU A CA 1
ATOM 613 C C . GLU A 1 79 ? 17.431 -3.452 -15.507 1.00 98.69 79 GLU A C 1
ATOM 615 O O . GLU A 1 79 ? 16.851 -3.922 -14.532 1.00 98.69 79 GLU A O 1
ATOM 620 N N . LEU A 1 80 ? 17.133 -2.244 -15.997 1.00 98.62 80 LEU A N 1
ATOM 621 C CA . LEU A 1 80 ? 16.159 -1.346 -15.367 1.00 98.62 80 LEU A CA 1
ATOM 622 C C . LEU A 1 80 ? 14.764 -1.974 -15.270 1.00 98.62 80 LEU A C 1
ATOM 624 O O . LEU A 1 80 ? 14.080 -1.812 -14.262 1.00 98.62 80 LEU A O 1
ATOM 628 N N . SER A 1 81 ? 14.327 -2.717 -16.292 1.00 98.50 81 SER A N 1
ATOM 629 C CA . SER A 1 81 ? 13.052 -3.439 -16.226 1.00 98.50 81 SER A CA 1
ATOM 630 C C . SER A 1 81 ? 13.061 -4.525 -15.146 1.00 98.50 81 SER A C 1
ATOM 632 O O . SER A 1 81 ? 12.042 -4.727 -14.486 1.00 98.50 81 SER A O 1
ATOM 634 N N . GLY A 1 82 ? 14.188 -5.218 -14.964 1.00 98.56 82 GLY A N 1
ATOM 635 C CA . GLY A 1 82 ? 14.368 -6.208 -13.903 1.00 98.56 82 GLY A CA 1
ATOM 636 C C . GLY A 1 82 ? 14.388 -5.576 -12.510 1.00 98.56 82 GLY A C 1
ATOM 637 O O . GLY A 1 82 ? 13.713 -6.062 -11.605 1.00 98.56 82 GLY A O 1
ATOM 638 N N . GLU A 1 83 ? 15.096 -4.457 -12.345 1.00 98.75 83 GLU A N 1
ATOM 639 C CA . GLU A 1 83 ? 15.134 -3.702 -11.088 1.00 98.75 83 GLU A CA 1
ATOM 640 C C . GLU A 1 83 ? 13.747 -3.185 -10.691 1.00 98.75 83 GLU A C 1
ATOM 642 O O . GLU A 1 83 ? 13.350 -3.321 -9.533 1.00 98.75 83 GLU A O 1
ATOM 647 N N . ILE A 1 84 ? 12.973 -2.659 -11.648 1.00 98.56 84 ILE A N 1
ATOM 648 C CA . ILE A 1 84 ? 11.594 -2.210 -11.408 1.00 98.56 84 ILE A CA 1
ATOM 649 C C . ILE A 1 84 ? 10.723 -3.364 -10.895 1.00 98.56 84 ILE A C 1
ATOM 651 O O . ILE A 1 84 ? 9.991 -3.188 -9.919 1.00 98.56 84 ILE A O 1
ATOM 655 N N . GLU A 1 85 ? 10.808 -4.547 -11.508 1.00 98.62 85 GLU A N 1
ATOM 656 C CA . GLU A 1 85 ? 10.021 -5.710 -11.078 1.00 98.62 85 GLU A CA 1
ATOM 657 C C . GLU A 1 85 ? 10.467 -6.230 -9.701 1.00 98.62 85 GLU A C 1
ATOM 659 O O . GLU A 1 85 ? 9.635 -6.584 -8.858 1.00 98.62 85 GLU A O 1
ATOM 664 N N . SER A 1 86 ? 11.774 -6.195 -9.423 1.00 98.50 86 SER A N 1
ATOM 665 C CA . SER A 1 86 ? 12.325 -6.532 -8.108 1.00 98.50 86 SER A CA 1
ATOM 666 C C . SER A 1 86 ? 11.810 -5.586 -7.021 1.00 98.50 86 SER A C 1
ATOM 668 O O . SER A 1 86 ? 11.354 -6.041 -5.972 1.00 98.50 86 SER A O 1
ATOM 670 N N . VAL A 1 87 ? 11.838 -4.272 -7.266 1.00 98.69 87 VAL A N 1
ATOM 671 C CA . VAL A 1 87 ? 11.315 -3.264 -6.328 1.00 98.69 87 VAL A CA 1
ATOM 672 C C . VAL A 1 87 ? 9.813 -3.442 -6.121 1.00 98.69 87 VAL A C 1
ATOM 674 O O . VAL A 1 87 ? 9.334 -3.366 -4.991 1.00 98.69 87 VAL A O 1
ATOM 677 N N . ARG A 1 88 ? 9.055 -3.721 -7.186 1.00 98.56 88 ARG A N 1
ATOM 678 C CA . ARG A 1 88 ? 7.612 -3.976 -7.099 1.00 98.56 88 ARG A CA 1
ATOM 679 C C . ARG A 1 88 ? 7.293 -5.186 -6.221 1.00 98.56 88 ARG A C 1
ATOM 681 O O . ARG A 1 88 ? 6.378 -5.119 -5.397 1.00 98.56 88 ARG A O 1
ATOM 688 N N . THR A 1 89 ? 8.051 -6.266 -6.384 1.00 98.50 89 THR A N 1
ATOM 689 C CA . THR A 1 89 ? 7.905 -7.492 -5.590 1.00 98.50 89 THR A CA 1
ATOM 690 C C . THR A 1 89 ? 8.236 -7.235 -4.118 1.00 98.50 89 THR A C 1
ATOM 692 O O . THR A 1 89 ? 7.442 -7.585 -3.246 1.00 98.50 89 THR A O 1
ATOM 695 N N . ASP A 1 90 ? 9.351 -6.554 -3.833 1.00 98.62 90 ASP A N 1
ATOM 696 C CA . ASP A 1 90 ? 9.754 -6.201 -2.464 1.00 98.62 90 ASP A CA 1
ATOM 697 C C . ASP A 1 90 ? 8.720 -5.297 -1.772 1.00 98.62 90 ASP A C 1
ATOM 699 O O . ASP A 1 90 ? 8.330 -5.546 -0.630 1.00 98.62 90 ASP A O 1
ATOM 703 N N . LEU A 1 91 ? 8.209 -4.278 -2.473 1.00 98.56 91 LEU A N 1
ATOM 704 C CA . LEU A 1 91 ? 7.164 -3.404 -1.938 1.00 98.56 91 LEU A CA 1
ATOM 705 C C . LEU A 1 91 ? 5.865 -4.163 -1.654 1.00 98.56 91 LEU A C 1
ATOM 707 O O . LEU A 1 91 ? 5.256 -3.933 -0.611 1.00 98.56 91 LEU A O 1
ATOM 711 N N . SER A 1 92 ? 5.465 -5.082 -2.534 1.00 98.50 92 SER A N 1
ATOM 712 C CA . SER A 1 92 ? 4.269 -5.909 -2.323 1.00 98.50 92 SER A CA 1
ATOM 713 C C . SER A 1 92 ? 4.421 -6.788 -1.077 1.00 98.50 92 SER A C 1
ATOM 715 O O . SER A 1 92 ? 3.556 -6.767 -0.204 1.00 98.50 92 SER A O 1
ATOM 717 N N . GLY A 1 93 ? 5.570 -7.456 -0.914 1.00 98.56 93 GLY A N 1
ATOM 718 C CA . GLY A 1 93 ? 5.855 -8.254 0.284 1.00 98.56 93 GLY A CA 1
ATOM 719 C C . GLY A 1 93 ? 5.923 -7.418 1.570 1.00 98.56 93 GLY A C 1
ATOM 720 O O . GLY A 1 93 ? 5.450 -7.840 2.627 1.00 98.56 93 GLY A O 1
ATOM 721 N N . LYS A 1 94 ? 6.460 -6.193 1.501 1.00 98.62 94 LYS A N 1
ATOM 722 C CA . LYS A 1 94 ? 6.454 -5.256 2.637 1.00 98.62 94 LYS A CA 1
ATOM 723 C C . LYS A 1 94 ? 5.041 -4.823 3.024 1.00 98.62 94 LYS A C 1
ATOM 725 O O . LYS A 1 94 ? 4.768 -4.718 4.219 1.00 98.62 94 LYS A O 1
ATOM 730 N N . ILE A 1 95 ? 4.157 -4.590 2.053 1.00 98.62 95 ILE A N 1
ATOM 731 C CA . ILE A 1 95 ? 2.750 -4.252 2.310 1.00 98.62 95 ILE A CA 1
ATOM 732 C C . ILE A 1 95 ? 2.050 -5.414 3.022 1.00 98.62 95 ILE A C 1
ATOM 734 O O . ILE A 1 95 ? 1.504 -5.202 4.102 1.00 98.62 95 ILE A O 1
ATOM 738 N N . GLU A 1 96 ? 2.163 -6.642 2.509 1.00 98.56 96 GLU A N 1
ATOM 739 C CA . GLU A 1 96 ? 1.566 -7.836 3.136 1.00 98.56 96 GLU A CA 1
ATOM 740 C C . GLU A 1 96 ? 2.072 -8.061 4.573 1.00 98.56 96 GLU A C 1
ATOM 742 O O . GLU A 1 96 ? 1.307 -8.387 5.489 1.00 98.56 96 GLU A O 1
ATOM 747 N N . SER A 1 97 ? 3.370 -7.838 4.803 1.00 98.56 97 SER A N 1
ATOM 748 C CA . SER A 1 97 ? 3.982 -7.917 6.134 1.00 98.56 97 SER A CA 1
ATOM 749 C C . SER A 1 97 ? 3.408 -6.872 7.100 1.00 98.56 97 SER A C 1
ATOM 751 O O . SER A 1 97 ? 3.103 -7.178 8.258 1.00 98.56 97 SER A O 1
ATOM 753 N N . VAL A 1 98 ? 3.216 -5.634 6.631 1.00 98.62 98 VAL A N 1
ATOM 754 C CA . VAL A 1 98 ? 2.593 -4.563 7.421 1.00 98.62 98 VAL A CA 1
ATOM 755 C C . VAL A 1 98 ? 1.135 -4.890 7.733 1.00 98.62 98 VAL A C 1
ATOM 757 O O . VAL A 1 98 ? 0.745 -4.766 8.893 1.00 98.62 98 VAL A O 1
ATOM 760 N N . GLU A 1 99 ? 0.352 -5.343 6.753 1.00 98.50 99 GLU A N 1
ATOM 761 C CA . GLU A 1 99 ? -1.050 -5.731 6.948 1.00 98.50 99 GLU A CA 1
ATOM 762 C C . GLU A 1 99 ? -1.188 -6.856 7.976 1.00 98.50 99 GLU A C 1
ATOM 764 O O . GLU A 1 99 ? -1.975 -6.745 8.917 1.00 98.50 99 GLU A O 1
ATOM 769 N N . THR A 1 100 ? -0.356 -7.894 7.867 1.00 98.44 100 THR A N 1
ATOM 770 C CA . THR A 1 100 ? -0.343 -9.021 8.811 1.00 98.44 100 THR A CA 1
ATOM 771 C C . THR A 1 100 ? -0.013 -8.557 10.229 1.00 98.44 100 THR A C 1
ATOM 773 O O . THR A 1 100 ? -0.707 -8.907 11.188 1.00 98.44 100 THR A O 1
ATOM 776 N N . ARG A 1 101 ? 1.032 -7.733 10.383 1.00 98.44 101 ARG A N 1
ATOM 777 C CA . ARG A 1 101 ? 1.461 -7.218 11.690 1.00 98.44 101 ARG A CA 1
ATOM 778 C C . ARG A 1 101 ? 0.413 -6.302 12.318 1.00 98.44 101 ARG A C 1
ATOM 780 O O . ARG A 1 101 ? 0.166 -6.410 13.517 1.00 98.44 101 ARG A O 1
ATOM 787 N N . LEU A 1 102 ? -0.202 -5.419 11.531 1.00 98.38 102 LEU A N 1
ATOM 788 C CA . LEU A 1 102 ? -1.269 -4.540 12.010 1.00 98.38 102 LEU A CA 1
ATOM 789 C C . LEU A 1 102 ? -2.513 -5.339 12.402 1.00 98.38 102 LEU A C 1
ATOM 791 O O . LEU A 1 102 ? -3.044 -5.118 13.487 1.00 98.38 102 LEU A O 1
ATOM 795 N N . GLY A 1 103 ? -2.932 -6.306 11.582 1.00 98.44 103 GLY A N 1
ATOM 796 C CA . GLY A 1 103 ? -4.062 -7.181 11.894 1.00 98.44 103 GLY A CA 1
ATOM 797 C C . GLY A 1 103 ? -3.859 -7.953 13.200 1.00 98.44 103 GLY A C 1
ATOM 798 O O . GLY A 1 103 ? -4.757 -7.988 14.042 1.00 98.44 103 GLY A O 1
ATOM 799 N N . ALA A 1 104 ? -2.660 -8.503 13.417 1.00 98.25 104 ALA A N 1
ATOM 800 C CA . ALA A 1 104 ? -2.316 -9.187 14.662 1.00 98.25 104 ALA A CA 1
ATOM 801 C C . ALA A 1 104 ? -2.302 -8.237 15.874 1.00 98.25 104 ALA A C 1
ATOM 803 O O . ALA A 1 104 ? -2.897 -8.555 16.902 1.00 98.25 104 ALA A O 1
ATOM 804 N N . SER A 1 105 ? -1.667 -7.065 15.750 1.00 98.44 105 SER A N 1
ATOM 805 C CA . SER A 1 105 ? -1.590 -6.069 16.830 1.00 98.44 105 SER A CA 1
ATOM 806 C C . SER A 1 105 ? -2.978 -5.592 17.256 1.00 98.44 105 SER A C 1
ATOM 808 O O . SER A 1 105 ? -3.308 -5.633 18.438 1.00 98.44 105 SER A O 1
ATOM 810 N N . ILE A 1 106 ? -3.821 -5.218 16.289 1.00 98.50 106 ILE A N 1
ATOM 811 C CA . ILE A 1 106 ? -5.195 -4.772 16.544 1.00 98.50 106 ILE A CA 1
ATOM 812 C C . ILE A 1 106 ? -6.016 -5.906 17.164 1.00 98.50 106 ILE A C 1
ATOM 814 O O . ILE A 1 106 ? -6.758 -5.678 18.117 1.00 98.50 106 ILE A O 1
ATOM 818 N N . GLY A 1 107 ? -5.872 -7.138 16.665 1.00 98.50 107 GLY A N 1
ATOM 819 C CA . GLY A 1 107 ? -6.554 -8.302 17.230 1.00 98.50 107 GLY A CA 1
ATOM 820 C C . GLY A 1 107 ? -6.220 -8.529 18.708 1.00 98.50 107 GLY A C 1
ATOM 821 O O . GLY A 1 107 ? -7.119 -8.808 19.503 1.00 98.50 107 GLY A O 1
ATOM 822 N N . LEU A 1 108 ? -4.950 -8.359 19.090 1.00 98.38 108 LEU A N 1
ATOM 823 C CA . LEU A 1 108 ? -4.504 -8.464 20.482 1.00 98.38 108 LEU A CA 1
ATOM 824 C C . LEU A 1 108 ? -5.037 -7.318 21.349 1.00 98.38 108 LEU A C 1
ATOM 826 O O . LEU A 1 108 ? -5.578 -7.580 22.422 1.00 98.38 108 LEU A O 1
ATOM 830 N N . 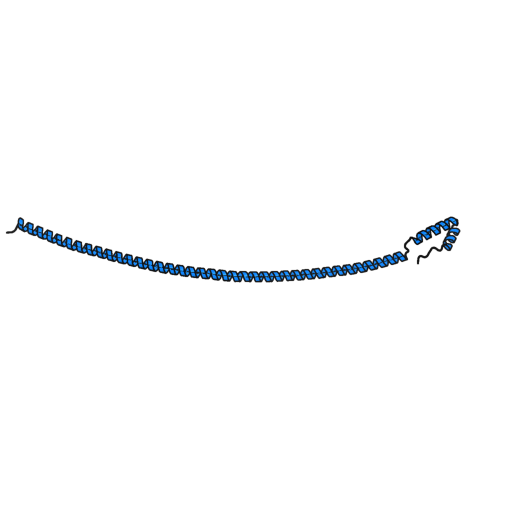GLU A 1 109 ? -4.934 -6.071 20.887 1.00 98.56 109 GLU A N 1
ATOM 831 C CA . GLU A 1 109 ? -5.420 -4.898 21.628 1.00 98.56 109 GLU A CA 1
ATOM 832 C C . GLU A 1 109 ? -6.933 -4.965 21.870 1.00 98.56 109 GLU A C 1
ATOM 834 O O . GLU A 1 109 ? -7.395 -4.784 22.997 1.00 98.56 109 GLU A O 1
ATOM 839 N N . VAL A 1 110 ? -7.712 -5.312 20.839 1.00 98.50 110 VAL A N 1
ATOM 840 C CA . VAL A 1 110 ? -9.166 -5.498 20.955 1.00 98.50 110 VAL A CA 1
ATOM 841 C C . VAL A 1 110 ? -9.500 -6.660 21.894 1.00 98.50 110 VAL A C 1
ATOM 843 O O . VAL A 1 110 ? -10.432 -6.557 22.695 1.00 98.50 110 VAL A O 1
ATOM 846 N N . GLY A 1 111 ? -8.744 -7.760 21.827 1.00 98.50 111 GLY A N 1
ATOM 847 C CA . GLY A 1 111 ? -8.898 -8.897 22.735 1.00 98.50 111 GLY A CA 1
ATOM 848 C C . GLY A 1 111 ? -8.649 -8.527 24.201 1.00 98.50 111 GLY A C 1
ATOM 849 O O . GLY A 1 111 ? -9.436 -8.915 25.070 1.00 98.50 111 GLY A O 1
ATOM 850 N N . SER A 1 112 ? -7.604 -7.738 24.466 1.00 98.50 112 SER A N 1
ATOM 851 C CA . SER A 1 112 ? -7.289 -7.224 25.805 1.00 98.50 112 SER A CA 1
ATOM 852 C C . SER A 1 112 ? -8.399 -6.312 26.313 1.00 98.50 112 SER A C 1
ATOM 854 O O . SER A 1 112 ? -9.000 -6.606 27.341 1.00 98.50 112 SER A O 1
ATOM 856 N N . ALA A 1 113 ? -8.770 -5.286 25.539 1.00 98.62 113 ALA A N 1
ATOM 857 C CA . ALA A 1 113 ? -9.805 -4.330 25.929 1.00 98.62 113 ALA A CA 1
ATOM 858 C C . ALA A 1 113 ? -11.150 -5.014 26.223 1.00 98.62 113 ALA A C 1
ATOM 860 O O . ALA A 1 113 ? -11.846 -4.663 27.174 1.00 98.62 113 ALA A O 1
ATOM 861 N N . ARG A 1 114 ? -11.520 -6.035 25.437 1.00 98.69 114 ARG A N 1
ATOM 862 C CA . ARG A 1 114 ? -12.737 -6.821 25.683 1.00 98.69 114 ARG A CA 1
ATOM 863 C C . ARG A 1 114 ? -12.661 -7.617 26.988 1.00 98.69 114 ARG A C 1
ATOM 865 O O . ARG A 1 114 ? -13.682 -7.760 27.660 1.00 98.69 114 ARG A O 1
ATOM 872 N N . THR A 1 115 ? -11.489 -8.153 27.317 1.00 98.62 115 THR A N 1
ATOM 873 C CA . THR A 1 115 ? -11.261 -8.880 28.572 1.00 98.62 115 THR A CA 1
ATOM 874 C C . THR A 1 115 ? -11.363 -7.930 29.761 1.00 98.62 115 THR A C 1
ATOM 876 O O . THR A 1 115 ? -12.114 -8.218 30.691 1.00 98.62 115 THR A O 1
ATOM 879 N N . ASP A 1 116 ? -10.701 -6.776 29.686 1.00 98.69 116 ASP A N 1
ATOM 880 C CA . ASP A 1 116 ? -10.705 -5.757 30.738 1.00 98.69 116 ASP A CA 1
ATOM 881 C C . ASP A 1 116 ? -12.125 -5.239 31.006 1.00 98.69 116 ASP A C 1
ATOM 883 O O . ASP A 1 116 ? -12.597 -5.281 32.141 1.00 98.69 116 ASP A O 1
ATOM 887 N N . LEU A 1 117 ? -12.873 -4.886 29.953 1.00 98.69 117 LEU A N 1
ATOM 888 C CA . LEU A 1 117 ? -14.287 -4.504 30.068 1.00 98.69 117 LEU A CA 1
ATOM 889 C C . LEU A 1 117 ? -15.149 -5.621 30.673 1.00 98.69 117 LEU A C 1
ATOM 891 O O . LEU A 1 117 ? -16.070 -5.355 31.445 1.00 98.69 117 LEU A O 1
ATOM 895 N N . GLY A 1 118 ? -14.868 -6.881 30.333 1.00 98.62 118 GLY A N 1
ATOM 896 C CA . GLY A 1 118 ? -15.548 -8.030 30.927 1.0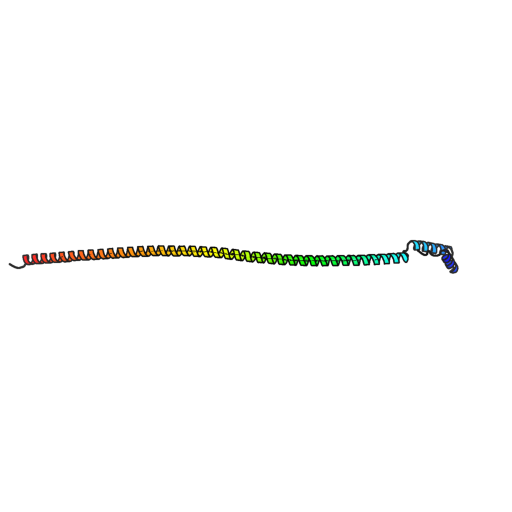0 98.62 118 GLY A CA 1
ATOM 897 C C . GLY A 1 118 ? -15.319 -8.130 32.438 1.00 98.62 118 GLY A C 1
ATOM 898 O O . GLY A 1 118 ? -16.261 -8.419 33.181 1.00 98.62 118 GLY A O 1
ATOM 899 N N . LEU A 1 119 ? -14.094 -7.853 32.893 1.00 98.69 119 LEU A N 1
ATOM 900 C CA . LEU A 1 119 ? -13.739 -7.824 34.312 1.00 98.69 119 LEU A CA 1
ATOM 901 C C . LEU A 1 119 ? -14.385 -6.639 35.037 1.00 98.69 119 LEU A C 1
ATOM 903 O O . LEU A 1 119 ? -14.963 -6.832 36.106 1.00 98.69 119 LEU A O 1
ATOM 907 N N . GLU A 1 120 ? -14.363 -5.442 34.450 1.00 98.81 120 GLU A N 1
ATOM 908 C CA . GLU A 1 120 ? -15.009 -4.256 35.028 1.00 98.81 120 GLU A CA 1
ATOM 909 C C . GLU A 1 120 ? -16.519 -4.458 35.201 1.00 98.81 120 GLU A C 1
ATOM 911 O O . GLU A 1 120 ? -17.064 -4.201 36.276 1.00 98.81 120 GLU A O 1
ATOM 916 N N . VAL A 1 121 ? -17.202 -5.003 34.188 1.00 98.69 121 VAL A N 1
ATOM 917 C CA . VAL A 1 121 ? -18.638 -5.320 34.275 1.00 98.69 121 VAL A CA 1
ATOM 918 C C . VAL A 1 121 ? -18.918 -6.350 35.374 1.00 98.69 121 VAL A C 1
ATOM 920 O O . VAL A 1 121 ? -19.908 -6.224 36.100 1.00 98.69 121 VAL A O 1
ATOM 923 N N . ALA A 1 122 ? -18.063 -7.366 35.522 1.00 98.62 122 ALA A N 1
ATOM 924 C CA . ALA A 1 122 ? -18.199 -8.355 36.589 1.00 98.62 122 ALA A CA 1
ATOM 925 C C . ALA A 1 122 ? -18.000 -7.735 37.985 1.00 98.62 122 ALA A C 1
ATOM 927 O O . ALA A 1 122 ? -18.750 -8.073 38.908 1.00 98.62 122 ALA A O 1
ATOM 928 N N . SER A 1 123 ? -17.050 -6.804 38.124 1.00 98.69 123 SER A N 1
AT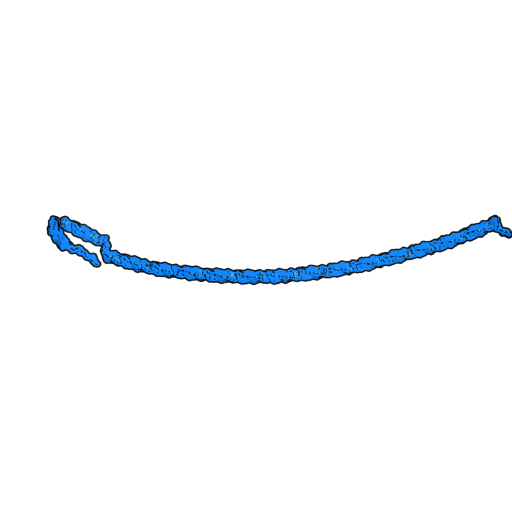OM 929 C CA . SER A 1 123 ? -16.828 -6.043 39.359 1.00 98.69 123 SER A CA 1
ATOM 930 C C . SER A 1 123 ? -18.057 -5.212 39.715 1.00 98.69 123 SER A C 1
ATOM 932 O O . SER A 1 123 ? -18.648 -5.430 40.767 1.00 98.69 123 SER A O 1
ATOM 934 N N . VAL A 1 124 ? -18.534 -4.367 38.793 1.00 98.81 124 VAL A N 1
ATOM 935 C CA . VAL A 1 124 ? -19.720 -3.516 39.003 1.00 98.81 124 VAL A CA 1
ATOM 936 C C . VAL A 1 124 ? -20.944 -4.347 39.387 1.00 98.81 124 VAL A C 1
ATOM 938 O O . VAL A 1 124 ? -21.709 -3.969 40.272 1.00 98.81 124 VAL A O 1
ATOM 941 N N . ARG A 1 125 ? -21.141 -5.510 38.755 1.00 98.69 125 ARG A N 1
ATOM 942 C CA . ARG A 1 125 ? -22.249 -6.407 39.101 1.00 98.69 125 ARG A CA 1
ATOM 943 C C . ARG A 1 125 ? -22.124 -6.961 40.523 1.00 98.69 125 ARG A C 1
ATOM 945 O O . ARG A 1 125 ? -23.144 -7.134 41.189 1.00 98.69 125 ARG A O 1
ATOM 952 N N . THR A 1 126 ? -20.904 -7.263 40.962 1.00 98.69 126 THR A N 1
ATOM 953 C CA . THR A 1 126 ? -20.624 -7.749 42.319 1.00 98.69 126 THR A CA 1
ATOM 954 C C . THR A 1 126 ? -20.884 -6.650 43.343 1.00 98.69 126 THR A C 1
ATOM 956 O O . THR A 1 126 ? -21.621 -6.885 44.302 1.00 98.69 126 THR A O 1
ATOM 959 N N . ASP A 1 127 ? -20.375 -5.445 43.089 1.00 98.75 127 ASP A N 1
ATOM 960 C CA . ASP A 1 127 ? -20.534 -4.283 43.965 1.00 98.75 127 ASP A CA 1
ATOM 961 C C . ASP A 1 127 ? -22.013 -3.902 44.114 1.00 98.75 127 ASP A C 1
ATOM 963 O O . ASP A 1 127 ? -22.527 -3.839 45.230 1.00 98.75 127 ASP A O 1
ATOM 967 N N . LEU A 1 128 ? -22.751 -3.789 43.002 1.00 98.69 128 LEU A N 1
ATOM 968 C CA . LEU A 1 128 ? -24.197 -3.535 43.031 1.00 98.69 128 LEU A CA 1
ATOM 969 C C . LEU A 1 128 ? -24.968 -4.645 43.756 1.00 98.69 128 LEU A C 1
ATOM 971 O O . LEU A 1 128 ? -25.940 -4.373 44.460 1.00 98.69 128 LEU A O 1
ATOM 975 N N . GLY A 1 129 ? -24.551 -5.905 43.602 1.00 98.56 129 GLY A N 1
ATOM 976 C CA . GLY A 1 129 ? -25.135 -7.025 44.339 1.00 98.56 129 GLY A CA 1
ATOM 977 C C . GLY A 1 129 ? -24.969 -6.873 45.854 1.00 98.56 129 GLY A C 1
ATOM 978 O O . GLY A 1 129 ? -25.922 -7.108 46.603 1.00 98.56 129 GLY A O 1
ATOM 979 N N . ALA A 1 130 ? -23.787 -6.441 46.298 1.00 98.62 130 ALA A N 1
ATOM 980 C CA . ALA A 1 130 ? -23.495 -6.180 47.703 1.00 98.62 130 ALA A CA 1
ATOM 981 C C . ALA A 1 130 ? -24.267 -4.961 48.237 1.00 98.62 130 ALA A C 1
ATOM 983 O O . ALA A 1 130 ? -24.870 -5.047 49.309 1.00 98.62 130 ALA A O 1
ATOM 984 N N . GLU A 1 131 ? -24.323 -3.861 47.482 1.00 98.81 131 GLU A N 1
ATOM 985 C CA . GLU A 1 131 ? -2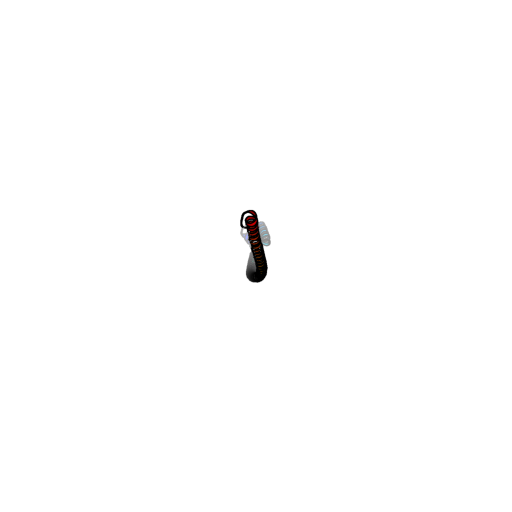5.086 -2.662 47.854 1.00 98.81 131 GLU A CA 1
ATOM 986 C C . GLU A 1 131 ? -26.584 -2.957 47.999 1.00 98.81 131 GLU A C 1
ATOM 988 O O . GLU A 1 131 ? -27.197 -2.576 48.996 1.00 98.81 131 GLU A O 1
ATOM 993 N N . ILE A 1 132 ? -27.175 -3.707 47.060 1.00 98.75 132 ILE A N 1
ATOM 994 C CA . ILE A 1 132 ? -28.585 -4.121 47.133 1.00 98.75 132 ILE A CA 1
ATOM 995 C C . ILE A 1 132 ? -28.842 -4.995 48.366 1.00 98.75 132 ILE A C 1
ATOM 997 O O . ILE A 1 132 ? -29.879 -4.850 49.019 1.00 98.75 132 ILE A O 1
ATOM 1001 N N . ALA A 1 133 ? -27.925 -5.912 48.692 1.00 98.56 133 ALA A N 1
ATOM 1002 C CA . ALA A 1 133 ? -28.047 -6.754 49.879 1.00 98.56 133 ALA A CA 1
ATOM 1003 C C . ALA A 1 133 ? -27.975 -5.921 51.168 1.00 98.56 133 ALA A C 1
ATOM 1005 O O . ALA A 1 133 ? -28.820 -6.093 52.045 1.00 98.56 133 ALA A O 1
ATOM 1006 N N . SER A 1 134 ? -27.026 -4.985 51.249 1.00 98.56 134 SER A N 1
ATOM 1007 C CA . SER A 1 134 ? -26.887 -4.051 52.372 1.00 98.56 134 SER A CA 1
ATOM 1008 C C . SER A 1 134 ? -28.147 -3.200 52.561 1.00 98.56 134 SER A C 1
ATOM 1010 O O . SER A 1 134 ? -28.732 -3.188 53.644 1.00 98.56 134 SER A O 1
ATOM 1012 N N . PHE A 1 135 ? -28.644 -2.582 51.484 1.00 98.62 135 PHE A N 1
ATOM 1013 C CA . PHE A 1 135 ? -29.870 -1.783 51.511 1.00 98.62 135 PHE A CA 1
ATOM 1014 C C . PHE A 1 135 ? -31.091 -2.602 51.948 1.00 98.62 135 PHE A C 1
ATOM 1016 O O . PHE A 1 135 ? -31.912 -2.134 52.737 1.00 98.62 135 PHE A O 1
ATOM 1023 N N . ARG A 1 136 ? -31.217 -3.852 51.478 1.00 98.69 136 ARG A N 1
ATOM 1024 C CA . ARG A 1 136 ? -32.294 -4.751 51.919 1.00 98.69 136 ARG A CA 1
ATOM 1025 C C . ARG A 1 136 ? -32.234 -4.994 53.429 1.00 98.69 136 ARG A C 1
ATOM 1027 O O . ARG A 1 136 ? -33.285 -4.945 54.066 1.00 98.69 136 ARG A O 1
ATOM 1034 N N . THR A 1 137 ? -31.048 -5.246 53.979 1.00 98.62 137 THR A N 1
ATOM 1035 C CA . THR A 1 137 ? -30.853 -5.431 55.424 1.00 98.62 137 THR A CA 1
ATOM 1036 C C . THR A 1 137 ? -31.227 -4.167 56.193 1.00 98.62 137 THR A C 1
ATOM 1038 O O . THR A 1 137 ? -32.026 -4.245 57.122 1.00 98.62 137 THR A O 1
ATOM 1041 N N . GLU A 1 138 ? -30.758 -2.993 55.760 1.00 98.75 138 GLU A N 1
ATOM 1042 C CA . GLU A 1 138 ? -31.089 -1.714 56.408 1.00 98.75 138 GLU A CA 1
ATOM 1043 C C . GLU A 1 138 ? -32.607 -1.463 56.431 1.00 98.75 138 GLU A C 1
ATOM 1045 O O . GLU A 1 138 ? -33.177 -1.083 57.457 1.00 98.75 138 GLU A O 1
ATOM 1050 N N . VAL A 1 139 ? -33.294 -1.719 55.313 1.00 98.62 139 VAL A N 1
ATOM 1051 C CA . VAL A 1 139 ? -34.755 -1.594 55.237 1.00 98.62 139 VAL A CA 1
ATOM 1052 C C . VAL A 1 139 ? -35.442 -2.560 56.208 1.00 98.62 139 VAL A C 1
ATOM 1054 O O . VAL A 1 139 ? -36.367 -2.151 56.911 1.00 98.62 139 VAL A O 1
ATOM 1057 N N . GLN A 1 140 ? -34.997 -3.819 56.288 1.00 98.62 140 GLN A N 1
ATOM 1058 C CA . GLN A 1 140 ? -35.549 -4.809 57.223 1.00 98.62 140 GLN A CA 1
ATOM 1059 C C . GLN A 1 140 ? -35.364 -4.390 58.686 1.00 98.62 140 GLN A C 1
ATOM 1061 O O . GLN A 1 140 ? -36.311 -4.476 59.468 1.00 98.62 140 GLN A O 1
ATOM 1066 N N . GLU A 1 141 ? -34.183 -3.888 59.045 1.00 98.50 141 GLU A N 1
ATOM 1067 C CA . GLU A 1 141 ? -33.893 -3.393 60.393 1.00 98.50 141 GLU A CA 1
ATOM 1068 C C . GLU A 1 141 ? -34.772 -2.192 60.757 1.00 98.50 141 GLU A C 1
ATOM 1070 O O . GLU A 1 141 ? -35.344 -2.150 61.848 1.00 98.50 141 GLU A O 1
ATOM 1075 N N . ARG A 1 142 ? -34.961 -1.243 59.830 1.00 98.56 142 ARG A N 1
ATOM 1076 C CA . ARG A 1 142 ? -35.852 -0.092 60.044 1.00 98.56 142 ARG A CA 1
ATOM 1077 C C . ARG A 1 142 ? -37.311 -0.497 60.227 1.00 98.56 142 ARG A C 1
ATOM 1079 O O . ARG A 1 142 ? -37.986 0.068 61.086 1.00 98.56 142 ARG A O 1
ATOM 1086 N N . PHE A 1 143 ? -37.803 -1.469 59.459 1.00 98.56 143 PHE A N 1
ATOM 1087 C CA . PHE A 1 143 ? -39.155 -1.998 59.656 1.00 98.56 143 PHE A CA 1
ATOM 1088 C C . PHE A 1 143 ? -39.305 -2.683 61.016 1.00 98.56 143 PHE A C 1
ATOM 1090 O O . PHE A 1 143 ? -40.273 -2.405 61.721 1.00 98.56 143 PHE A O 1
ATOM 1097 N N . ALA A 1 144 ? -38.335 -3.505 61.424 1.00 98.31 144 ALA A N 1
ATOM 1098 C CA . ALA A 1 144 ? -38.353 -4.148 62.737 1.00 98.31 144 ALA A CA 1
ATOM 1099 C C . ALA A 1 144 ? -38.331 -3.119 63.885 1.00 98.31 144 ALA A C 1
ATOM 1101 O O . ALA A 1 144 ? -39.065 -3.261 64.865 1.00 98.31 144 ALA A O 1
ATOM 1102 N N . ALA A 1 145 ? -37.540 -2.050 63.748 1.00 98.44 145 ALA A N 1
ATOM 1103 C CA . ALA A 1 145 ? -37.516 -0.949 64.708 1.00 98.44 145 ALA A CA 1
ATOM 1104 C C . ALA A 1 145 ? -38.883 -0.246 64.805 1.00 98.44 145 ALA A C 1
ATOM 1106 O O . ALA A 1 145 ? -39.401 -0.066 65.908 1.00 98.44 145 ALA A O 1
ATOM 1107 N N . LEU A 1 146 ? -39.508 0.072 63.663 1.00 98.50 146 LEU A N 1
ATOM 1108 C CA . LEU A 1 146 ? -40.850 0.665 63.607 1.00 98.50 146 LEU A CA 1
ATOM 1109 C C . LEU A 1 146 ? -41.918 -0.234 64.246 1.00 98.50 146 LEU A C 1
ATOM 1111 O O . LEU A 1 146 ? -42.760 0.248 65.004 1.00 98.50 146 LEU A O 1
ATOM 1115 N N . GLU A 1 147 ? -41.894 -1.540 63.975 1.00 98.56 147 GLU A N 1
ATOM 1116 C CA . GLU A 1 147 ? -42.800 -2.501 64.618 1.00 98.56 147 GLU A CA 1
ATOM 1117 C C . GLU A 1 147 ? -42.622 -2.510 66.144 1.00 98.56 147 GLU A C 1
ATOM 1119 O O . GLU A 1 147 ? -43.613 -2.534 66.887 1.00 98.56 147 GLU A O 1
ATOM 1124 N N . GLY A 1 148 ? -41.373 -2.420 66.613 1.00 98.31 148 GLY A N 1
ATOM 1125 C CA . GLY A 1 148 ? -41.030 -2.285 68.027 1.00 98.31 148 GLY A CA 1
ATOM 1126 C C . GLY A 1 148 ? -41.595 -1.010 68.661 1.00 98.31 148 GLY A C 1
ATOM 1127 O O . GLY A 1 148 ? -42.247 -1.078 69.707 1.00 98.31 148 GLY A O 1
ATOM 1128 N N . GLU A 1 149 ? -41.415 0.144 68.015 1.00 98.69 149 GLU A N 1
ATOM 1129 C CA . GLU A 1 149 ? -41.974 1.424 68.471 1.00 98.69 149 GLU A CA 1
ATOM 1130 C C . GLU A 1 149 ? -43.509 1.380 68.547 1.00 98.69 149 GLU A C 1
ATOM 1132 O O . GLU A 1 149 ? -44.101 1.772 69.558 1.00 98.69 149 GLU A O 1
ATOM 1137 N N . VAL A 1 150 ? -44.177 0.826 67.527 1.00 98.56 150 VAL A N 1
ATOM 1138 C CA . VAL A 1 150 ? -45.642 0.669 67.508 1.00 98.56 150 VAL A CA 1
ATOM 1139 C C . VAL A 1 150 ? -46.124 -0.243 68.641 1.00 98.56 150 VAL A C 1
ATOM 1141 O O . VAL A 1 150 ? -47.140 0.051 69.285 1.00 98.56 150 VAL A O 1
ATOM 1144 N N . ALA A 1 151 ? -45.416 -1.341 68.921 1.00 98.31 151 ALA A N 1
ATOM 1145 C CA . ALA A 1 151 ? -45.742 -2.235 70.031 1.00 98.31 151 ALA A CA 1
ATOM 1146 C C . ALA A 1 151 ? -45.593 -1.536 71.394 1.00 98.31 151 ALA A C 1
ATOM 1148 O O . ALA A 1 151 ? -46.478 -1.662 72.250 1.00 98.31 151 ALA A O 1
ATOM 1149 N N . ALA A 1 152 ? -44.526 -0.753 71.579 1.00 98.25 152 ALA A N 1
ATOM 1150 C CA . ALA A 1 152 ? -44.299 0.030 72.790 1.00 98.25 152 ALA A CA 1
ATOM 1151 C C . ALA A 1 152 ? -45.408 1.073 73.009 1.00 98.25 152 ALA A C 1
ATOM 1153 O O . ALA A 1 152 ? -45.991 1.127 74.096 1.00 98.25 152 ALA A O 1
ATOM 1154 N N . ILE A 1 153 ? -45.779 1.826 71.966 1.00 98.25 153 ILE A N 1
ATOM 1155 C CA . ILE A 1 153 ? -46.891 2.791 72.008 1.00 98.25 153 ILE A CA 1
ATOM 1156 C C . ILE A 1 153 ? -48.203 2.090 72.383 1.00 98.25 153 ILE A C 1
ATOM 1158 O O . ILE A 1 153 ? -48.954 2.573 73.234 1.00 98.25 153 ILE A O 1
ATOM 1162 N N . ARG A 1 154 ? -48.488 0.920 71.792 1.00 97.94 154 ARG A N 1
ATOM 1163 C CA . ARG A 1 154 ? -49.697 0.141 72.107 1.00 97.94 154 ARG A CA 1
ATOM 1164 C C . ARG A 1 154 ? -49.728 -0.291 73.577 1.00 97.94 154 ARG A C 1
ATOM 1166 O O . ARG A 1 154 ? -50.785 -0.200 74.203 1.00 97.94 154 ARG A O 1
ATOM 1173 N N . SER A 1 155 ? -48.591 -0.716 74.128 1.00 98.12 155 SER A N 1
ATOM 1174 C CA . SER A 1 155 ? -48.452 -1.065 75.549 1.00 98.12 155 SER A CA 1
ATOM 1175 C C . SER A 1 155 ? -48.696 0.146 76.457 1.00 98.12 155 SER A C 1
ATOM 1177 O O . SER A 1 155 ? -49.547 0.087 77.348 1.00 98.12 155 SER A O 1
ATOM 1179 N N . GLN A 1 156 ? -48.045 1.281 76.172 1.00 98.25 156 GLN A N 1
ATOM 1180 C CA . GLN A 1 156 ? -48.234 2.532 76.915 1.00 98.25 156 GLN A CA 1
ATOM 1181 C C . GLN A 1 156 ? -49.697 2.995 76.905 1.00 98.25 156 GLN A C 1
ATOM 1183 O O . GLN A 1 156 ? -50.239 3.349 77.953 1.00 98.25 156 GLN A O 1
ATOM 1188 N N . LEU A 1 157 ? -50.374 2.938 75.752 1.00 97.56 157 LEU A N 1
ATOM 1189 C CA . LEU A 1 157 ? -51.804 3.247 75.649 1.00 97.56 157 LEU A CA 1
ATOM 1190 C C . LEU A 1 157 ? -52.666 2.289 76.477 1.00 97.56 157 LEU A C 1
ATOM 1192 O O . LEU A 1 157 ? -53.662 2.718 77.060 1.00 97.56 157 LEU A O 1
ATOM 1196 N N . GLY A 1 158 ? -52.302 1.007 76.538 1.00 97.81 158 GLY A N 1
ATOM 1197 C CA . GLY A 1 158 ? -52.958 0.022 77.398 1.00 97.81 158 GLY A CA 1
ATOM 1198 C C . GLY A 1 158 ? -52.869 0.405 78.876 1.00 97.81 158 GLY A C 1
ATOM 1199 O O . GLY A 1 158 ? -53.895 0.467 79.556 1.00 97.81 158 GLY A O 1
ATOM 1200 N N . VAL A 1 159 ? -51.664 0.743 79.344 1.00 97.50 159 VAL A N 1
ATOM 1201 C CA . VAL A 1 159 ? -51.423 1.204 80.721 1.00 97.50 159 VAL A CA 1
ATOM 1202 C C . VAL A 1 159 ? -52.200 2.488 81.009 1.00 97.50 159 VAL A C 1
ATOM 1204 O O . VAL A 1 159 ? -52.921 2.543 82.000 1.00 97.50 159 VAL A O 1
ATOM 1207 N N . MET A 1 160 ? -52.133 3.485 80.122 1.00 97.69 160 MET A N 1
ATOM 1208 C CA . MET A 1 160 ? -52.852 4.758 80.269 1.00 97.69 160 MET A CA 1
ATOM 1209 C C . MET A 1 160 ? -54.372 4.557 80.372 1.00 97.69 160 MET A C 1
ATOM 1211 O O . MET A 1 160 ? -55.037 5.137 81.229 1.00 97.69 160 MET A O 1
ATOM 1215 N N . LYS A 1 161 ? -54.946 3.700 79.517 1.00 97.50 161 LYS A N 1
ATOM 1216 C CA . LYS A 1 161 ? -56.375 3.362 79.578 1.00 97.50 161 LYS A CA 1
ATOM 1217 C C . LYS A 1 161 ? -56.730 2.680 80.898 1.00 97.50 161 LYS A C 1
ATOM 1219 O O . LYS A 1 161 ? -57.787 2.964 81.459 1.00 97.50 161 LYS A O 1
ATOM 1224 N N . TRP A 1 162 ? -55.877 1.787 81.395 1.00 97.81 162 TRP A N 1
ATOM 1225 C CA . TRP A 1 162 ? -56.098 1.098 82.666 1.00 97.81 162 TRP A CA 1
ATOM 1226 C C . TRP A 1 162 ? -56.044 2.058 83.861 1.00 97.81 162 TRP A C 1
ATOM 1228 O O . TRP A 1 162 ? -56.983 2.087 84.658 1.00 97.81 162 TRP A O 1
ATOM 1238 N N . THR A 1 163 ? -55.011 2.901 83.949 1.00 97.00 163 THR A N 1
ATOM 1239 C CA . T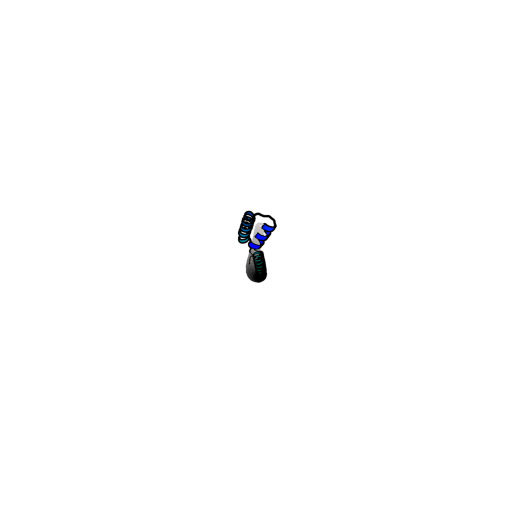HR A 1 163 ? -54.868 3.881 85.038 1.00 97.00 163 THR A CA 1
ATOM 1240 C C . THR A 1 163 ? -56.018 4.881 85.047 1.00 97.00 163 THR A C 1
ATOM 1242 O O . THR A 1 163 ? -56.565 5.180 86.104 1.00 97.00 163 THR A O 1
ATOM 1245 N N . MET A 1 164 ? -56.466 5.339 83.877 1.00 97.12 164 MET A N 1
ATOM 1246 C CA . MET A 1 164 ? -57.610 6.241 83.767 1.00 97.12 164 MET A CA 1
ATOM 1247 C C . MET A 1 164 ? -58.912 5.591 84.260 1.00 97.12 164 MET A C 1
ATOM 1249 O O . MET A 1 164 ? -59.663 6.227 84.996 1.00 97.12 164 MET A O 1
ATOM 1253 N N . ARG A 1 165 ? -59.167 4.312 83.938 1.00 96.38 165 ARG A N 1
ATOM 1254 C CA . ARG A 1 165 ? -60.325 3.567 84.476 1.00 96.38 165 ARG A CA 1
ATOM 1255 C C . ARG A 1 165 ? -60.262 3.436 85.997 1.00 96.38 165 ARG A C 1
ATOM 1257 O O . ARG A 1 165 ? -61.285 3.620 86.651 1.00 96.38 165 ARG A O 1
ATOM 1264 N N . MET A 1 166 ? -59.080 3.169 86.554 1.00 97.19 166 MET A N 1
ATOM 1265 C CA . MET A 1 166 ? -58.876 3.118 88.006 1.00 97.19 166 MET A CA 1
ATOM 1266 C C . MET A 1 166 ? -59.115 4.486 88.655 1.00 97.19 166 MET A C 1
ATOM 1268 O O . MET A 1 166 ? -59.847 4.567 89.636 1.00 97.19 166 MET A O 1
ATOM 1272 N N . ASN A 1 167 ? -58.590 5.570 88.076 1.00 96.19 167 ASN A N 1
ATOM 1273 C CA . ASN A 1 167 ? -58.820 6.934 88.563 1.00 96.19 167 ASN A CA 1
ATOM 1274 C C . ASN A 1 167 ? -60.309 7.306 88.556 1.00 96.19 167 ASN A C 1
ATOM 1276 O O . ASN A 1 167 ? -60.805 7.864 89.533 1.00 96.19 167 ASN A O 1
ATOM 1280 N N . VAL A 1 168 ? -61.038 6.968 87.485 1.00 96.25 168 VAL A N 1
ATOM 1281 C CA . VAL A 1 168 ? -62.496 7.165 87.418 1.00 96.25 168 VAL A CA 1
ATOM 1282 C C . VAL A 1 168 ? -63.206 6.339 88.494 1.00 96.25 168 VAL A C 1
ATOM 1284 O O . VAL A 1 168 ? -64.054 6.880 89.197 1.00 96.25 168 VAL A O 1
ATOM 1287 N N . ALA A 1 169 ? -62.844 5.065 88.681 1.00 95.50 169 ALA A N 1
ATOM 1288 C CA . ALA A 1 169 ? -63.433 4.215 89.718 1.00 95.50 169 ALA A CA 1
ATOM 1289 C C . ALA A 1 169 ? -63.199 4.771 91.135 1.00 95.50 169 ALA A C 1
ATOM 1291 O O . ALA A 1 169 ? -64.127 4.795 91.944 1.00 95.50 169 ALA A O 1
ATOM 1292 N N . VAL A 1 170 ? -61.993 5.276 91.419 1.00 95.06 170 VAL A N 1
ATOM 1293 C CA . VAL A 1 170 ? -61.665 5.943 92.689 1.00 95.06 170 VAL A CA 1
ATOM 1294 C C . VAL A 1 170 ? -62.492 7.216 92.866 1.00 95.06 170 VAL A C 1
ATOM 1296 O O . VAL A 1 170 ? -63.089 7.395 93.924 1.00 95.06 170 VAL A O 1
ATOM 1299 N N . MET A 1 171 ? -62.589 8.075 91.844 1.00 93.62 171 MET A N 1
ATOM 1300 C CA . MET A 1 171 ? -63.430 9.280 91.905 1.00 93.62 171 MET A CA 1
ATOM 1301 C C . MET A 1 171 ? -64.896 8.946 92.189 1.00 93.62 171 MET A C 1
ATOM 1303 O O . MET A 1 171 ? -65.502 9.580 93.049 1.00 93.62 171 MET A O 1
ATOM 1307 N N . VAL A 1 172 ? -65.458 7.935 91.518 1.00 92.75 172 VAL A N 1
ATOM 1308 C CA . VAL A 1 172 ? -66.834 7.476 91.762 1.00 92.75 172 VAL A CA 1
ATOM 1309 C C . VAL A 1 172 ? -66.992 6.965 93.196 1.00 92.75 172 VAL A C 1
ATOM 1311 O O . VAL A 1 172 ? -67.939 7.356 93.872 1.00 92.75 172 VAL A O 1
ATOM 1314 N N . ALA A 1 173 ? -66.059 6.148 93.698 1.00 92.06 173 ALA A N 1
ATOM 1315 C CA . ALA A 1 173 ? -66.104 5.638 95.070 1.00 92.06 173 ALA A CA 1
ATOM 1316 C C . ALA A 1 173 ? -66.044 6.764 96.119 1.00 92.06 173 ALA A C 1
ATOM 1318 O O . ALA A 1 173 ? -66.801 6.750 97.091 1.00 92.06 173 ALA A O 1
ATOM 1319 N N . VAL A 1 174 ? -65.180 7.763 95.906 1.00 91.19 174 VAL A N 1
ATOM 1320 C CA . VAL A 1 174 ? -65.097 8.965 96.750 1.00 91.19 174 VAL A CA 1
ATOM 1321 C C . VAL A 1 174 ? -66.402 9.759 96.686 1.00 91.19 174 VAL A C 1
ATOM 1323 O O . VAL A 1 174 ? -66.928 10.143 97.727 1.00 91.19 174 VAL A O 1
ATOM 1326 N N . PHE A 1 175 ? -66.962 9.962 95.491 1.00 90.19 175 PHE A N 1
ATOM 1327 C CA . PHE A 1 175 ? -68.216 10.689 95.302 1.00 90.19 175 PHE A CA 1
ATOM 1328 C C . PHE A 1 175 ? -69.394 10.013 96.018 1.00 90.19 175 PHE A C 1
ATOM 1330 O O . PHE A 1 175 ? -70.107 10.682 96.760 1.00 90.19 175 PHE A O 1
ATOM 1337 N N . VAL A 1 176 ? -69.556 8.690 95.879 1.00 88.88 176 VAL A N 1
ATOM 1338 C CA . VAL A 1 176 ? -70.579 7.903 96.601 1.00 88.88 176 VAL A CA 1
ATOM 1339 C C . VAL A 1 176 ? -70.413 8.054 98.116 1.00 88.88 176 VAL A C 1
ATOM 1341 O O . VAL A 1 176 ? -71.387 8.313 98.820 1.00 88.88 176 VAL A O 1
ATOM 1344 N N . ARG A 1 177 ? -69.173 7.971 98.621 1.00 87.31 177 ARG A N 1
ATOM 1345 C CA . ARG A 1 177 ? -68.874 8.113 100.055 1.00 87.31 177 ARG A CA 1
ATOM 1346 C C . ARG A 1 177 ? -69.165 9.514 100.607 1.00 87.31 177 ARG A C 1
ATOM 1348 O O . ARG A 1 177 ? -69.488 9.618 101.785 1.00 87.31 177 ARG A O 1
ATOM 1355 N N . ILE A 1 178 ? -69.038 10.569 99.798 1.00 85.62 178 ILE A N 1
ATOM 1356 C CA . ILE A 1 178 ? -69.304 11.959 100.211 1.00 85.62 178 ILE A CA 1
ATOM 1357 C C . ILE A 1 178 ? -70.791 12.327 100.067 1.00 85.62 178 ILE A C 1
ATOM 1359 O O . ILE A 1 178 ? -71.328 12.995 100.946 1.00 85.62 178 ILE A O 1
ATOM 1363 N N . PHE A 1 179 ? -71.450 11.924 98.973 1.00 78.44 179 PHE A N 1
ATOM 1364 C CA . PHE A 1 179 ? -72.741 12.493 98.556 1.00 78.44 179 PHE A CA 1
ATOM 1365 C C . PHE A 1 179 ? -73.952 11.551 98.626 1.00 78.44 179 PHE A C 1
ATOM 1367 O O . PHE A 1 179 ? -75.072 12.051 98.530 1.00 78.44 179 PHE A O 1
ATOM 1374 N N . GLY A 1 180 ? -73.809 10.232 98.803 1.00 61.88 180 GLY A N 1
ATOM 1375 C CA . GLY A 1 180 ? -75.008 9.396 98.925 1.00 61.88 180 GLY A CA 1
ATOM 1376 C C . GLY A 1 180 ? -74.806 7.887 98.890 1.00 61.88 180 GLY A C 1
ATOM 1377 O O . GLY A 1 180 ? -74.529 7.321 97.837 1.00 61.88 180 GLY A O 1
ATOM 1378 N N . LEU A 1 181 ? -75.026 7.260 100.047 1.00 52.31 181 LEU A N 1
ATOM 1379 C CA . LEU A 1 181 ? -75.981 6.176 100.345 1.00 52.31 181 LEU A CA 1
ATOM 1380 C C . LEU A 1 181 ? -75.597 5.638 101.735 1.00 52.31 181 LEU A C 1
ATOM 1382 O O . LEU A 1 181 ? -74.561 4.990 101.889 1.00 52.31 181 LEU A O 1
ATOM 1386 N N . SER A 1 182 ? -76.387 6.000 102.753 1.00 54.94 182 SER A N 1
ATOM 1387 C CA . SER A 1 182 ? -76.500 5.202 103.986 1.00 54.94 182 SER A CA 1
ATOM 1388 C C . SER A 1 182 ? -77.313 3.948 103.705 1.00 54.94 182 SER A C 1
ATOM 1390 O O . SER A 1 182 ? -78.197 4.031 102.820 1.00 54.94 182 SER A O 1
#

Secondary structure (DSSP, 8-state):
------HHHHHHHHHHTT--HHHHHHHHHHHHHHHTTSPPHHHHHHHHHHHHHHHHHHHHHHHHHHHHHHHHHHHHHHHHHHHHHHHHHHHHHHHHHHHHHHHHHHHHHHHHHHHHHHHHHHHHHHHHHHHHHHHHHHHHHHHHHHHHHHHHHHHHHHHHHHHHHHHHHHHHHHHHHHHS--

Radius of gyration: 73.4 Å; chains: 1; bounding box: 145×42×189 Å